Protein AF-A6USS2-F1 (afdb_monomer_lite)

Organism: Methanococcus vannielii (strain ATCC 35089 / DSM 1224 / JCM 13029 / OCM 148 / SB) (NCBI:txid406327)

Foldseek 3Di:
DDWDFDDDPPDPGTDTDDDDDDWDWDDDPVGTATPPHDDPVCPPPDDDDDDDDQPDPVVVVVVVHDD

Structure (mmCIF, N/CA/C/O backbone):
data_AF-A6USS2-F1
#
_entry.id   AF-A6USS2-F1
#
loop_
_atom_site.group_PDB
_atom_site.id
_atom_site.type_symbol
_atom_site.label_atom_id
_atom_site.label_alt_id
_atom_site.label_comp_id
_atom_site.label_asym_id
_atom_site.label_entity_id
_atom_site.label_seq_id
_atom_site.pdbx_PDB_ins_code
_atom_site.Cartn_x
_atom_site.Cartn_y
_atom_site.Cartn_z
_atom_site.occupancy
_atom_site.B_iso_or_equiv
_atom_site.auth_seq_id
_atom_site.auth_comp_id
_atom_site.auth_asym_id
_atom_site.auth_atom_id
_atom_site.pdbx_PDB_model_num
ATOM 1 N N . MET A 1 1 ? -17.053 -5.000 -1.419 1.00 52.03 1 MET A N 1
ATOM 2 C CA . MET A 1 1 ? -15.855 -4.286 -0.929 1.00 52.03 1 MET A CA 1
ATOM 3 C C . MET A 1 1 ? -15.703 -4.681 0.533 1.00 52.03 1 MET A C 1
ATOM 5 O O . MET A 1 1 ? -16.687 -4.552 1.245 1.00 52.03 1 MET A O 1
ATOM 9 N N . ILE A 1 2 ? -14.589 -5.290 0.953 1.00 55.84 2 ILE A N 1
ATOM 10 C CA . ILE A 1 2 ? -14.419 -5.717 2.355 1.00 55.84 2 ILE A CA 1
ATOM 11 C C . ILE A 1 2 ? -13.801 -4.540 3.108 1.00 55.84 2 ILE A C 1
ATOM 13 O O . ILE A 1 2 ? -12.611 -4.275 2.956 1.00 55.84 2 ILE A O 1
ATOM 17 N N . ALA A 1 3 ? -14.623 -3.807 3.854 1.00 59.84 3 ALA A N 1
ATOM 18 C CA . ALA A 1 3 ? -14.157 -2.807 4.803 1.00 59.84 3 ALA A CA 1
ATOM 19 C C . ALA A 1 3 ? -13.923 -3.477 6.162 1.00 59.84 3 ALA A C 1
ATOM 21 O O . ALA A 1 3 ? -14.688 -4.355 6.564 1.00 59.84 3 ALA A O 1
ATOM 22 N N . ILE A 1 4 ? -12.857 -3.085 6.855 1.00 67.25 4 ILE A N 1
ATOM 23 C CA . ILE A 1 4 ? -12.550 -3.573 8.201 1.00 67.25 4 ILE A CA 1
ATOM 24 C C . ILE A 1 4 ? -12.946 -2.472 9.182 1.00 67.25 4 ILE A C 1
ATOM 26 O O . ILE A 1 4 ? -12.598 -1.309 8.976 1.00 67.25 4 ILE A O 1
ATOM 30 N N . GLN A 1 5 ? -13.672 -2.823 10.242 1.00 74.00 5 GLN A N 1
ATOM 31 C CA . GLN A 1 5 ? -13.958 -1.890 11.328 1.00 74.00 5 GLN A CA 1
ATOM 32 C C . GLN A 1 5 ? -12.738 -1.800 12.243 1.00 74.00 5 GLN A C 1
ATOM 34 O O . GLN A 1 5 ? -12.307 -2.796 12.823 1.00 74.00 5 GLN A O 1
ATOM 39 N N . ILE A 1 6 ? -12.150 -0.606 12.339 1.00 76.00 6 ILE A N 1
ATOM 40 C CA . ILE A 1 6 ? -11.020 -0.338 13.231 1.00 76.00 6 ILE A CA 1
ATOM 41 C C . ILE A 1 6 ? -11.425 0.693 14.283 1.00 76.00 6 ILE A C 1
ATOM 43 O O . ILE A 1 6 ? -11.974 1.756 13.974 1.00 76.00 6 ILE A O 1
ATOM 47 N N . THR A 1 7 ? -11.056 0.398 15.529 1.00 75.81 7 THR A N 1
ATOM 48 C CA . THR A 1 7 ? -11.200 1.292 16.681 1.00 75.81 7 THR A CA 1
ATOM 49 C C . THR A 1 7 ? -9.812 1.637 17.216 1.00 75.81 7 THR A C 1
ATOM 51 O O . THR A 1 7 ? -9.154 0.814 17.849 1.00 75.81 7 THR A O 1
ATOM 54 N N . LYS A 1 8 ? -9.330 2.858 16.942 1.00 79.44 8 LYS A N 1
ATOM 55 C CA . LYS A 1 8 ? -8.061 3.369 17.494 1.00 79.44 8 LYS A CA 1
ATOM 56 C C . LYS A 1 8 ? -8.278 4.031 18.860 1.00 79.44 8 LYS A C 1
ATOM 58 O O . LYS A 1 8 ? -9.332 4.609 19.130 1.00 79.44 8 LYS A O 1
ATOM 63 N N . LYS A 1 9 ? -7.254 3.989 19.721 1.00 68.88 9 LYS A N 1
ATOM 64 C CA . LYS A 1 9 ? -7.264 4.651 21.038 1.00 68.88 9 LYS A CA 1
ATOM 65 C C . LYS A 1 9 ? -7.552 6.150 20.866 1.00 68.88 9 LYS A C 1
ATOM 67 O O . LYS A 1 9 ? -6.839 6.833 20.140 1.00 68.88 9 LYS A O 1
ATOM 72 N N . GLY A 1 10 ? -8.601 6.644 21.525 1.00 76.25 10 GLY A N 1
ATOM 73 C CA . GLY A 1 10 ? -9.053 8.040 21.436 1.00 76.25 10 GLY A CA 1
ATOM 74 C C . GLY A 1 10 ? -10.208 8.287 20.457 1.00 76.25 10 GLY A C 1
ATOM 75 O O . GLY A 1 10 ? -10.738 9.396 20.413 1.00 76.25 10 GLY A O 1
ATOM 76 N N . TRP A 1 11 ? -1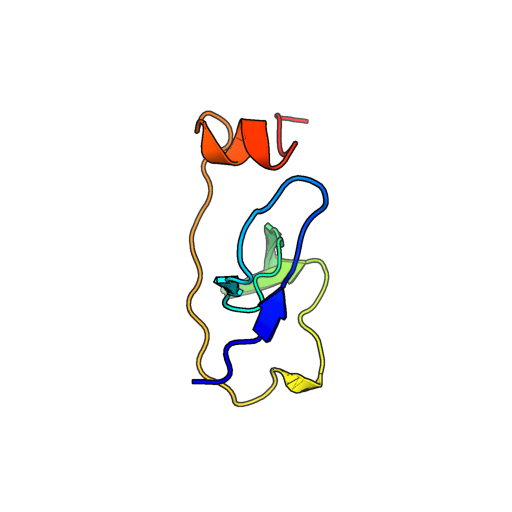0.647 7.283 19.695 1.00 83.81 11 TRP A N 1
ATOM 77 C CA . TRP A 1 11 ? -11.820 7.422 18.832 1.00 83.81 11 TRP A CA 1
ATOM 78 C C . TRP A 1 11 ? -13.121 7.195 19.605 1.00 83.81 11 TRP A C 1
ATOM 80 O O . TRP A 1 11 ? -13.237 6.264 20.395 1.00 83.81 11 TRP A O 1
ATOM 90 N N . ARG A 1 12 ? -14.124 8.047 19.349 1.00 80.44 12 ARG A N 1
ATOM 91 C CA . ARG A 1 12 ? -15.474 7.909 19.931 1.00 80.44 12 ARG A CA 1
ATOM 92 C C . ARG A 1 12 ? -16.336 6.855 19.230 1.00 80.44 12 ARG A C 1
ATOM 94 O O . ARG A 1 12 ? -17.329 6.425 19.804 1.00 80.44 12 ARG A O 1
ATOM 101 N N . LYS A 1 13 ? -16.009 6.505 17.983 1.00 82.62 13 LYS A N 1
ATOM 102 C CA . LYS A 1 13 ? -16.740 5.544 17.149 1.00 82.62 13 LYS A CA 1
ATOM 103 C C . LYS A 1 13 ? -15.768 4.788 16.257 1.00 82.62 13 LYS A C 1
ATOM 105 O O . LYS A 1 13 ? -14.748 5.346 15.845 1.00 82.62 13 LYS A O 1
ATOM 110 N N . GLU A 1 14 ? -16.129 3.551 15.956 1.00 80.75 14 GLU A N 1
ATOM 111 C CA . GLU A 1 14 ? -15.432 2.713 14.986 1.00 80.75 14 GLU A CA 1
ATOM 112 C C . GLU A 1 14 ? -15.546 3.334 13.594 1.00 80.75 14 GLU A C 1
ATOM 114 O O . GLU A 1 14 ? -16.511 4.048 13.293 1.00 80.75 14 GLU A O 1
ATOM 119 N N . ARG A 1 15 ? -14.550 3.088 12.745 1.00 81.44 15 ARG A N 1
ATOM 120 C CA . ARG A 1 15 ? -14.589 3.528 11.351 1.00 81.44 15 ARG A CA 1
ATOM 121 C C . ARG A 1 15 ? -14.291 2.356 10.441 1.00 81.44 15 ARG A C 1
ATOM 123 O O . ARG A 1 15 ? -13.418 1.541 10.737 1.00 81.44 15 ARG A O 1
ATOM 130 N N . GLU A 1 16 ? -15.009 2.314 9.330 1.00 74.38 16 GLU A N 1
ATOM 131 C CA . GLU A 1 16 ? -14.677 1.446 8.214 1.00 74.38 16 GLU A CA 1
ATOM 132 C C . GLU A 1 16 ? -13.435 1.987 7.519 1.00 74.38 16 GLU A C 1
ATOM 134 O O . GLU A 1 16 ? -13.378 3.153 7.124 1.00 74.38 16 GLU A O 1
ATOM 139 N N . VAL A 1 17 ? -12.430 1.133 7.382 1.00 71.56 17 VAL A N 1
ATOM 140 C CA . VAL A 1 17 ? -11.237 1.433 6.604 1.00 71.56 17 VAL A CA 1
ATOM 141 C C . VAL A 1 17 ? -11.009 0.338 5.580 1.00 71.56 17 VAL A C 1
ATOM 143 O O . VAL A 1 17 ? -11.283 -0.843 5.812 1.00 71.56 17 VAL A O 1
ATOM 146 N N . LEU A 1 18 ? -10.488 0.744 4.430 1.00 69.50 18 LEU A N 1
ATOM 147 C CA . LEU A 1 18 ? -9.944 -0.196 3.469 1.00 69.50 18 LEU A CA 1
ATOM 148 C C . LEU A 1 18 ? -8.570 -0.653 3.977 1.00 69.50 18 LEU A C 1
ATOM 150 O O . LEU A 1 18 ? -7.793 0.183 4.445 1.00 69.50 18 LEU A O 1
ATOM 154 N N . PRO A 1 19 ? -8.257 -1.957 3.921 1.00 70.06 19 PRO A N 1
ATOM 155 C CA . PRO A 1 19 ? -6.927 -2.440 4.258 1.00 70.06 19 PRO A CA 1
ATOM 156 C C . PRO A 1 19 ? -5.915 -1.916 3.236 1.00 70.06 19 PRO A C 1
ATOM 158 O O . PRO A 1 19 ? -5.785 -2.454 2.137 1.00 70.06 19 PRO A O 1
ATOM 161 N N . SER A 1 20 ? -5.210 -0.854 3.613 1.00 74.94 20 SER A N 1
ATOM 162 C CA . SER A 1 20 ? -4.139 -0.253 2.820 1.00 74.94 20 SER A CA 1
ATOM 163 C C . SER A 1 20 ? -2.788 -0.860 3.185 1.00 74.94 20 SER A C 1
ATOM 165 O O . SER A 1 20 ? -2.543 -1.229 4.334 1.00 74.94 20 SER A O 1
ATOM 167 N N . PHE A 1 21 ? -1.900 -0.941 2.200 1.00 78.12 21 PHE A N 1
ATOM 168 C CA . PHE A 1 21 ? -0.536 -1.429 2.361 1.00 78.12 21 PHE A CA 1
ATOM 169 C C . PHE A 1 21 ? 0.438 -0.420 1.759 1.00 78.12 21 PHE A C 1
ATOM 171 O O . PHE A 1 21 ? 0.183 0.098 0.673 1.00 78.12 21 PHE A O 1
ATOM 178 N N . VAL A 1 22 ? 1.538 -0.143 2.458 1.00 83.69 22 VAL A N 1
ATOM 179 C CA . VAL A 1 22 ? 2.588 0.759 1.974 1.00 83.69 22 VAL A CA 1
ATOM 180 C C . VAL A 1 22 ? 3.691 -0.083 1.347 1.00 83.69 22 VAL A C 1
ATOM 182 O O . VAL A 1 22 ? 4.238 -0.982 1.984 1.00 83.69 22 VAL A O 1
ATOM 185 N N . CYS A 1 23 ? 3.999 0.198 0.087 1.00 86.44 23 CYS A N 1
ATOM 186 C CA . CYS A 1 23 ? 5.069 -0.451 -0.658 1.00 86.44 23 CYS A CA 1
ATOM 187 C C . CYS A 1 23 ? 5.678 0.531 -1.658 1.00 86.44 23 CYS A C 1
ATOM 189 O O . CYS A 1 23 ? 5.070 1.544 -1.999 1.00 86.44 23 CYS A O 1
ATOM 191 N N . TYR A 1 24 ? 6.874 0.211 -2.133 1.00 87.06 24 TYR A N 1
ATOM 192 C CA . TYR A 1 24 ? 7.585 0.964 -3.158 1.00 87.06 24 TYR A CA 1
ATOM 193 C C . TYR A 1 24 ? 7.675 0.147 -4.445 1.00 87.06 24 TYR A C 1
ATOM 195 O O . TYR A 1 24 ? 7.855 -1.073 -4.424 1.00 87.06 24 TYR A O 1
ATOM 203 N N . ALA A 1 25 ? 7.533 0.834 -5.578 1.00 88.56 25 ALA A N 1
ATOM 204 C CA . ALA A 1 25 ? 7.688 0.241 -6.895 1.00 88.56 25 ALA A CA 1
ATOM 205 C C . ALA A 1 25 ? 9.181 0.122 -7.242 1.00 88.56 25 ALA A C 1
ATOM 207 O O . ALA A 1 25 ? 9.904 1.114 -7.263 1.00 88.56 25 ALA A O 1
ATOM 208 N N . VAL A 1 26 ? 9.638 -1.092 -7.531 1.00 89.88 26 VAL A N 1
ATOM 209 C CA . VAL A 1 26 ? 11.018 -1.421 -7.901 1.00 89.88 26 VAL A CA 1
ATOM 210 C C . VAL A 1 26 ? 11.036 -1.942 -9.333 1.00 89.88 26 VAL A C 1
ATOM 212 O O . VAL A 1 26 ? 10.201 -2.769 -9.710 1.00 89.88 26 VAL A O 1
ATOM 215 N N . ALA A 1 27 ? 11.989 -1.470 -10.137 1.00 91.88 27 ALA A N 1
ATOM 216 C CA . ALA A 1 27 ? 12.140 -1.891 -11.526 1.00 91.88 27 ALA A CA 1
ATOM 217 C C . ALA A 1 27 ? 12.432 -3.398 -11.638 1.00 91.88 27 ALA A C 1
ATOM 219 O O . ALA A 1 27 ? 13.259 -3.948 -10.913 1.00 91.88 27 ALA A O 1
ATOM 220 N N . HIS A 1 28 ? 11.769 -4.059 -12.583 1.00 89.88 28 HIS A N 1
ATOM 221 C CA . HIS A 1 28 ? 11.965 -5.465 -12.912 1.00 89.88 28 HIS A CA 1
ATOM 222 C C . HIS A 1 28 ? 11.800 -5.663 -14.426 1.00 89.88 28 HIS A C 1
ATOM 224 O O . HIS A 1 28 ? 10.698 -5.876 -14.945 1.00 89.88 28 HIS A O 1
ATOM 230 N N . GLY A 1 29 ? 12.916 -5.564 -15.152 1.00 90.12 29 GLY A N 1
ATOM 231 C CA . GLY A 1 29 ? 12.914 -5.533 -16.615 1.00 90.12 29 GLY A CA 1
ATOM 232 C C . GLY A 1 29 ? 12.180 -4.295 -17.136 1.00 90.12 29 GLY A C 1
ATOM 233 O O . GLY A 1 29 ? 12.489 -3.180 -16.730 1.00 90.12 29 GLY A O 1
ATOM 234 N N . ASN A 1 30 ? 11.181 -4.504 -17.997 1.00 93.12 30 ASN A N 1
ATOM 235 C CA . ASN A 1 30 ? 10.329 -3.438 -18.548 1.00 93.12 30 ASN A CA 1
ATOM 236 C C . ASN A 1 30 ? 9.068 -3.167 -17.705 1.00 93.12 30 ASN A C 1
ATOM 238 O O . ASN A 1 30 ? 8.153 -2.488 -18.164 1.00 93.12 30 ASN A O 1
ATOM 242 N N . ALA A 1 31 ? 8.983 -3.741 -16.505 1.00 90.69 31 ALA A N 1
ATOM 243 C CA . ALA A 1 31 ? 7.861 -3.581 -15.589 1.00 90.69 31 ALA A CA 1
ATOM 244 C C . ALA A 1 31 ? 8.347 -3.100 -14.215 1.00 90.69 31 ALA A C 1
ATOM 246 O O . ALA A 1 31 ? 9.547 -3.048 -13.945 1.00 90.69 31 ALA A O 1
ATOM 247 N N . ALA A 1 32 ? 7.405 -2.773 -13.334 1.00 89.62 32 ALA A N 1
ATOM 248 C CA . ALA A 1 32 ? 7.673 -2.521 -11.925 1.00 89.62 32 ALA A CA 1
ATOM 249 C C . ALA A 1 32 ? 7.001 -3.593 -11.059 1.00 89.62 32 ALA A C 1
ATOM 251 O O . ALA A 1 32 ? 5.928 -4.100 -11.385 1.00 89.62 32 ALA A O 1
ATOM 252 N N . THR A 1 33 ? 7.639 -3.923 -9.942 1.00 90.00 33 THR A N 1
ATOM 253 C CA . THR A 1 33 ? 7.118 -4.821 -8.903 1.00 90.00 33 THR A CA 1
ATOM 254 C C . THR A 1 33 ? 7.008 -4.060 -7.589 1.00 90.00 33 THR A C 1
ATOM 256 O O . THR A 1 33 ? 7.735 -3.097 -7.377 1.00 90.00 33 THR A O 1
ATOM 259 N N . MET A 1 34 ? 6.097 -4.460 -6.706 1.00 89.75 34 MET A N 1
ATOM 260 C CA . MET A 1 34 ? 5.941 -3.835 -5.389 1.00 89.75 34 MET A CA 1
ATOM 261 C C . MET A 1 34 ? 6.815 -4.542 -4.345 1.00 89.75 34 MET A C 1
ATOM 263 O O . MET A 1 34 ? 6.780 -5.773 -4.254 1.00 89.75 34 MET A O 1
ATOM 267 N N . TYR A 1 35 ? 7.556 -3.770 -3.544 1.00 85.94 35 TYR A N 1
ATOM 268 C CA . TYR A 1 35 ? 8.294 -4.256 -2.379 1.00 85.94 35 TYR A CA 1
ATOM 269 C C . TYR A 1 35 ? 7.864 -3.515 -1.097 1.00 85.94 35 TYR A C 1
ATOM 271 O O . TYR A 1 35 ? 7.775 -2.287 -1.111 1.00 85.94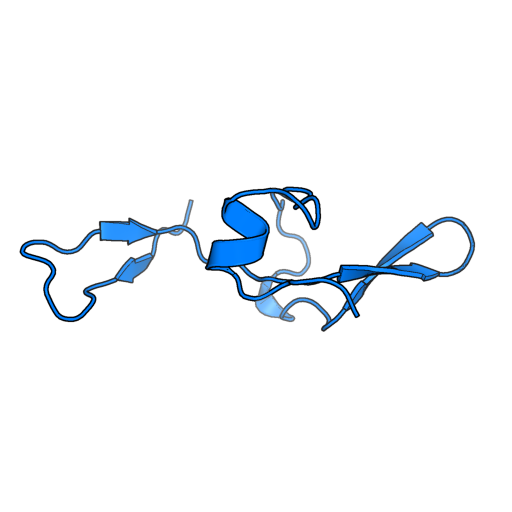 35 TYR A O 1
ATOM 279 N N . PRO A 1 36 ? 7.635 -4.218 0.026 1.00 87.50 36 PRO A N 1
ATOM 280 C CA . PRO A 1 36 ? 7.573 -5.679 0.134 1.00 87.50 36 PRO A CA 1
ATOM 281 C C . PRO A 1 36 ? 6.427 -6.270 -0.706 1.00 87.50 36 PRO A C 1
ATOM 283 O O . PRO A 1 36 ? 5.482 -5.571 -1.072 1.00 87.50 36 PRO A O 1
ATOM 286 N N . SER A 1 37 ? 6.543 -7.554 -1.061 1.00 87.00 37 SER A N 1
ATOM 287 C CA . SER A 1 37 ? 5.550 -8.224 -1.907 1.00 87.00 37 SER A CA 1
ATOM 288 C C . SER A 1 37 ? 4.164 -8.202 -1.269 1.00 87.00 37 SER A C 1
ATOM 290 O O . SER A 1 37 ? 4.022 -8.350 -0.054 1.00 87.00 37 SER A O 1
ATOM 292 N N . LEU A 1 38 ? 3.133 -8.069 -2.106 1.00 85.81 38 LEU A N 1
ATOM 293 C CA . LEU A 1 38 ? 1.754 -8.104 -1.636 1.00 85.81 38 LEU A CA 1
ATOM 294 C C . LEU A 1 38 ? 1.416 -9.460 -0.987 1.00 85.81 38 LEU A C 1
ATOM 296 O O . LEU A 1 38 ? 1.915 -10.500 -1.435 1.00 85.81 38 LEU A O 1
ATOM 300 N N . PRO A 1 39 ? 0.532 -9.476 0.026 1.00 85.31 39 PRO A N 1
ATOM 301 C CA . PRO A 1 39 ? 0.028 -10.714 0.608 1.00 85.31 39 PRO A CA 1
ATOM 302 C C . PRO A 1 39 ? -0.566 -11.656 -0.449 1.00 85.31 39 PRO A C 1
ATOM 304 O O . PRO A 1 39 ? -1.247 -11.216 -1.377 1.00 85.31 39 PRO 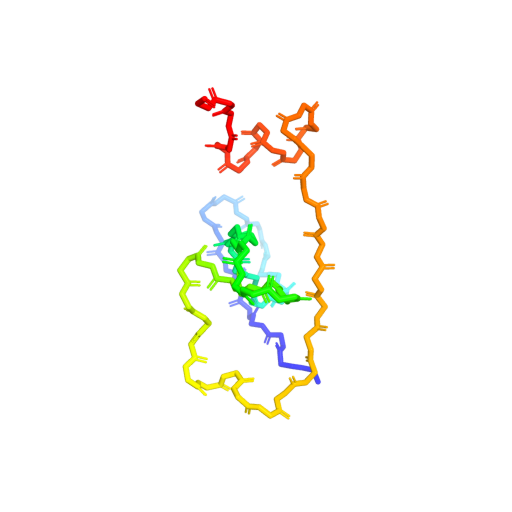A O 1
ATOM 307 N N . LYS A 1 40 ? -0.373 -12.972 -0.275 1.00 85.62 40 LYS A N 1
ATOM 308 C CA . LYS A 1 40 ? -0.917 -13.997 -1.191 1.00 85.62 40 LYS A CA 1
ATOM 309 C C . LYS A 1 40 ? -2.436 -13.902 -1.351 1.00 85.62 40 LYS A C 1
ATOM 311 O O . LYS A 1 40 ? -2.951 -14.149 -2.437 1.00 85.62 40 LYS A O 1
ATOM 316 N N . ASP A 1 41 ? -3.134 -13.464 -0.307 1.00 86.00 41 ASP A N 1
ATOM 317 C CA . ASP A 1 41 ? -4.589 -13.289 -0.305 1.00 86.00 41 ASP A CA 1
ATOM 318 C C . ASP A 1 41 ? -5.077 -12.203 -1.276 1.00 86.00 41 ASP A C 1
ATOM 320 O O . ASP A 1 41 ? -6.287 -12.049 -1.469 1.00 86.00 41 ASP A O 1
ATOM 324 N N . TYR A 1 42 ? -4.173 -11.409 -1.862 1.00 85.94 42 TYR A N 1
ATOM 325 C CA . TYR A 1 42 ? -4.499 -10.347 -2.818 1.00 85.94 42 TYR A CA 1
ATOM 326 C C . TYR A 1 42 ? -4.340 -10.784 -4.283 1.00 85.94 42 TYR A C 1
ATOM 328 O O . TYR A 1 42 ? -4.734 -10.045 -5.185 1.00 85.94 42 TYR A O 1
ATOM 336 N N . ILE A 1 43 ? -3.823 -11.990 -4.546 1.00 86.50 43 ILE A N 1
ATOM 337 C CA . ILE A 1 43 ? -3.657 -12.520 -5.906 1.00 86.50 43 ILE A CA 1
ATOM 338 C C . ILE A 1 43 ? -5.025 -12.636 -6.599 1.00 86.50 43 ILE A C 1
ATOM 340 O O . ILE A 1 43 ? -5.982 -13.165 -6.037 1.00 86.50 43 ILE A O 1
ATOM 344 N N . GLY A 1 44 ? -5.116 -12.130 -7.834 1.00 89.56 44 GLY A N 1
ATOM 345 C CA . GLY A 1 44 ? -6.337 -12.157 -8.648 1.00 89.56 44 GLY A CA 1
ATOM 346 C C . GLY A 1 44 ? -7.398 -11.115 -8.271 1.00 89.56 44 GLY A C 1
ATOM 347 O O . GLY A 1 44 ? -8.449 -11.073 -8.907 1.00 89.56 44 GLY A O 1
ATOM 348 N N . LYS A 1 45 ? -7.144 -10.262 -7.268 1.00 86.62 45 LYS A N 1
ATOM 349 C CA . LYS A 1 45 ? -8.040 -9.160 -6.887 1.00 86.62 45 LYS A CA 1
ATOM 350 C C . LYS A 1 45 ? -7.655 -7.862 -7.604 1.00 86.62 45 LYS A C 1
ATOM 352 O O . LYS A 1 45 ? -6.485 -7.612 -7.875 1.00 86.62 45 LYS A O 1
ATOM 357 N N . THR A 1 46 ? -8.646 -7.012 -7.874 1.00 87.56 46 THR A N 1
ATOM 358 C CA . THR A 1 46 ? -8.425 -5.641 -8.358 1.00 87.56 46 THR A CA 1
ATOM 359 C C . THR A 1 46 ? -7.944 -4.756 -7.212 1.00 87.56 46 THR A C 1
ATOM 361 O O . THR A 1 46 ? -8.534 -4.773 -6.131 1.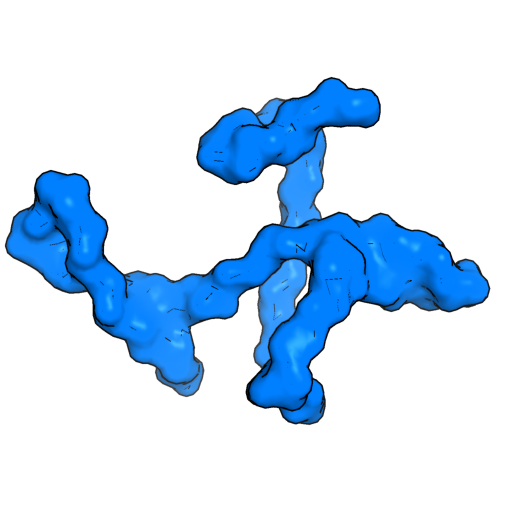00 87.56 46 THR A O 1
ATOM 364 N N . LEU A 1 47 ? -6.892 -3.974 -7.455 1.00 83.62 47 LEU A N 1
ATOM 365 C CA . LEU A 1 47 ? -6.261 -3.103 -6.464 1.00 83.62 47 LEU A CA 1
ATOM 366 C C . LEU A 1 47 ? -6.341 -1.639 -6.908 1.00 83.62 47 LEU A C 1
ATOM 368 O O . LEU A 1 47 ? -6.274 -1.346 -8.100 1.00 83.62 47 LEU A O 1
ATOM 372 N N . ILE A 1 48 ? -6.448 -0.734 -5.936 1.00 83.81 48 ILE A N 1
ATOM 373 C CA . ILE A 1 48 ? -6.270 0.708 -6.130 1.00 83.81 48 ILE A CA 1
ATOM 374 C C . ILE A 1 48 ? -4.877 1.049 -5.604 1.00 83.81 48 ILE A C 1
ATOM 376 O O . ILE A 1 48 ? -4.560 0.719 -4.462 1.00 83.81 48 ILE A O 1
ATOM 380 N N . VAL A 1 49 ? -4.052 1.678 -6.439 1.00 85.25 49 VAL A N 1
ATOM 381 C CA . VAL A 1 49 ? -2.684 2.079 -6.089 1.00 85.25 49 VAL A CA 1
ATOM 382 C C . VAL A 1 49 ? -2.609 3.599 -6.105 1.00 85.25 49 VAL A C 1
ATOM 384 O O . VAL A 1 49 ? -2.936 4.221 -7.113 1.00 85.25 49 VAL A O 1
ATOM 387 N N . THR A 1 50 ? -2.165 4.181 -4.995 1.00 8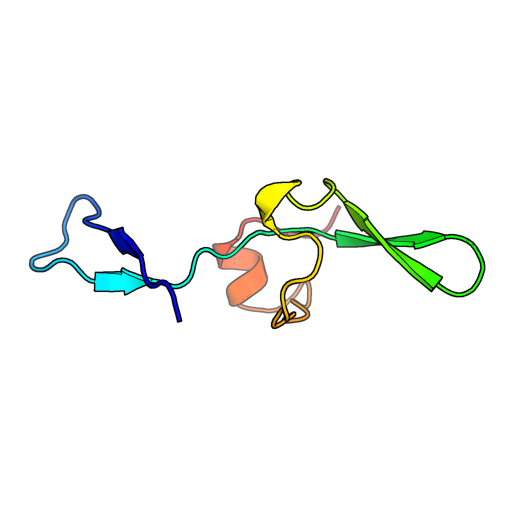5.56 50 THR A N 1
ATOM 388 C CA . THR A 1 50 ? -1.918 5.619 -4.868 1.00 85.56 50 THR A CA 1
ATOM 389 C C . THR A 1 50 ? -0.414 5.846 -4.834 1.00 85.56 50 THR A C 1
ATOM 391 O O . THR A 1 50 ? 0.276 5.245 -4.011 1.00 85.56 50 THR A O 1
ATOM 394 N N . VAL A 1 51 ? 0.098 6.692 -5.727 1.00 86.75 51 VAL A N 1
ATOM 395 C CA . VAL A 1 51 ? 1.499 7.130 -5.687 1.00 86.75 51 VAL A CA 1
ATOM 396 C C . VAL A 1 51 ? 1.622 8.207 -4.616 1.00 86.75 51 VAL A C 1
ATOM 398 O O . VAL A 1 51 ? 0.843 9.157 -4.612 1.00 86.75 51 VAL A O 1
ATOM 401 N N . VAL A 1 52 ? 2.575 8.036 -3.702 1.00 87.31 52 VAL A N 1
ATOM 402 C CA . VAL A 1 52 ? 2.867 9.003 -2.641 1.00 87.31 52 VAL A CA 1
ATOM 403 C C . VAL A 1 52 ? 4.184 9.689 -2.982 1.00 87.31 52 VAL A C 1
ATOM 405 O O . VAL A 1 52 ? 5.213 9.023 -3.104 1.00 87.31 52 VAL A O 1
ATOM 408 N N . GLU A 1 53 ? 4.142 11.005 -3.172 1.00 85.56 53 GLU A N 1
ATOM 409 C CA . GLU A 1 53 ? 5.330 11.811 -3.462 1.00 85.56 53 GLU A CA 1
ATOM 410 C C . GLU A 1 53 ? 6.082 12.134 -2.158 1.00 85.56 53 GLU A C 1
ATOM 412 O O . GLU A 1 53 ? 5.423 12.442 -1.161 1.00 85.56 53 GLU A O 1
ATOM 417 N N . PRO A 1 54 ? 7.429 12.062 -2.116 1.00 81.69 54 PRO A N 1
ATOM 418 C CA . PRO A 1 54 ? 8.203 12.179 -0.872 1.00 81.69 54 PRO A CA 1
ATOM 419 C C . PRO A 1 54 ? 8.057 13.499 -0.102 1.00 81.69 54 PRO A C 1
ATOM 421 O O . PRO A 1 54 ? 8.418 13.556 1.064 1.00 81.69 54 PRO A O 1
ATOM 424 N N . ASP A 1 55 ? 7.614 14.562 -0.761 1.00 82.88 55 ASP A N 1
ATOM 425 C CA . ASP A 1 55 ? 7.399 15.909 -0.222 1.00 82.88 55 ASP A CA 1
ATOM 426 C C . ASP A 1 55 ? 5.918 16.220 0.046 1.00 82.88 55 ASP A C 1
ATOM 428 O O . ASP A 1 55 ? 5.559 17.360 0.333 1.00 82.88 55 ASP A O 1
ATOM 432 N N . SER A 1 56 ? 5.044 15.215 -0.047 1.00 86.12 56 SER A N 1
ATOM 433 C CA . SER A 1 56 ? 3.634 15.362 0.311 1.00 86.12 56 SER A CA 1
ATOM 434 C C . SER A 1 56 ? 3.415 15.245 1.824 1.00 86.12 56 SER A C 1
ATOM 436 O O . SER A 1 56 ? 4.063 14.436 2.485 1.00 86.12 56 SER A O 1
ATOM 438 N N . GLU A 1 57 ? 2.416 15.960 2.359 1.00 84.69 57 GLU A N 1
ATOM 439 C CA . GLU A 1 57 ? 1.967 15.823 3.762 1.00 84.69 57 GLU A CA 1
ATOM 440 C C . GLU A 1 57 ? 1.683 14.352 4.125 1.00 84.69 57 GLU A C 1
ATOM 442 O O . GLU A 1 57 ? 1.987 13.884 5.219 1.00 84.69 57 GLU A O 1
ATOM 447 N N . LEU A 1 58 ? 1.157 13.579 3.168 1.00 81.94 58 LEU A N 1
ATOM 448 C CA . LEU A 1 58 ? 0.907 12.150 3.341 1.00 81.94 58 LEU A CA 1
ATOM 449 C C . LEU A 1 58 ? 2.203 11.335 3.498 1.00 81.94 58 LEU A C 1
ATOM 451 O O . LEU A 1 58 ? 2.213 10.351 4.235 1.00 81.94 58 LEU A O 1
ATOM 455 N N . ALA A 1 59 ? 3.289 11.700 2.813 1.00 82.12 59 ALA A N 1
ATOM 456 C CA . ALA A 1 59 ? 4.582 11.040 2.989 1.00 82.12 59 ALA A CA 1
ATOM 457 C C . ALA A 1 59 ? 5.166 11.300 4.381 1.00 82.12 59 ALA A C 1
ATOM 459 O O . ALA A 1 59 ? 5.667 10.358 5.000 1.00 82.12 59 ALA A O 1
ATOM 460 N N . GLU A 1 60 ? 5.047 12.534 4.881 1.00 81.19 60 GLU A N 1
ATOM 461 C CA . GLU A 1 60 ? 5.442 12.912 6.245 1.00 81.19 60 GLU A CA 1
ATOM 462 C C . GLU A 1 60 ? 4.637 12.109 7.281 1.00 81.19 60 GLU A C 1
ATOM 464 O O . GLU A 1 60 ? 5.209 11.449 8.150 1.00 81.19 60 GLU A O 1
ATOM 469 N N . GLU A 1 61 ? 3.305 12.053 7.139 1.00 83.62 61 GLU A N 1
ATOM 470 C CA . GLU A 1 61 ? 2.428 11.276 8.029 1.00 83.62 61 GLU A CA 1
ATOM 471 C C . GLU A 1 61 ? 2.742 9.769 8.034 1.00 83.62 61 GLU A C 1
ATOM 473 O O . GLU A 1 61 ? 2.565 9.094 9.054 1.00 83.62 61 GLU A O 1
ATOM 478 N N . LEU A 1 62 ? 3.198 9.225 6.901 1.00 80.06 62 LEU A N 1
ATOM 479 C CA . LEU A 1 62 ? 3.582 7.819 6.757 1.00 80.06 62 LEU A CA 1
ATOM 480 C C . LEU A 1 62 ? 5.045 7.541 7.144 1.00 80.06 62 LEU A C 1
ATOM 482 O O . LEU A 1 62 ? 5.446 6.374 7.147 1.00 80.06 62 LEU A O 1
ATOM 486 N N . GLY A 1 63 ? 5.834 8.567 7.481 1.00 78.56 63 GLY A N 1
ATOM 487 C CA . GLY A 1 63 ? 7.253 8.435 7.820 1.00 78.56 63 GLY A CA 1
ATOM 488 C C . GLY A 1 63 ? 8.122 7.979 6.644 1.00 78.56 63 GLY A C 1
ATOM 489 O O . GLY A 1 63 ? 9.094 7.254 6.844 1.00 78.56 63 GLY A O 1
ATOM 490 N N . LEU A 1 64 ? 7.753 8.358 5.417 1.00 75.44 64 LEU A N 1
ATOM 491 C CA . LEU A 1 64 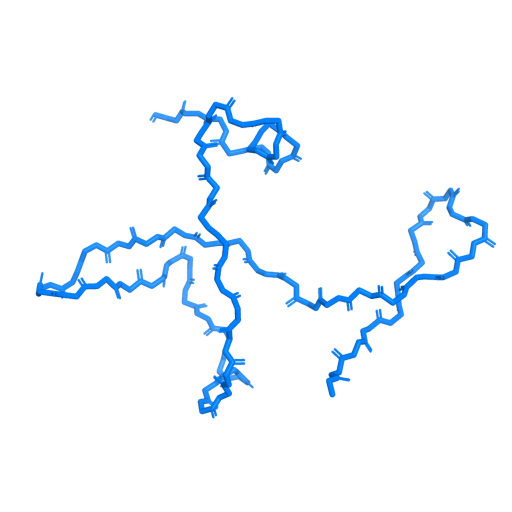? 8.449 7.993 4.175 1.00 75.44 64 LEU A CA 1
ATOM 492 C C . LEU A 1 64 ? 9.506 9.031 3.751 1.00 75.44 64 LEU A C 1
ATOM 494 O O . LEU A 1 64 ? 9.892 9.074 2.582 1.00 75.44 64 LEU A O 1
ATOM 498 N N . GLU A 1 65 ? 9.971 9.867 4.682 1.00 59.31 65 GLU A N 1
ATOM 499 C CA . GLU A 1 65 ? 10.915 10.946 4.390 1.00 59.31 65 GLU A CA 1
ATOM 500 C C . GLU A 1 65 ? 12.243 10.423 3.813 1.00 59.31 65 GLU A C 1
ATOM 502 O O . GLU A 1 65 ? 12.793 9.409 4.247 1.00 59.31 65 GLU A O 1
ATOM 507 N N . LYS A 1 66 ? 12.710 11.134 2.779 1.00 50.91 66 LYS A N 1
ATOM 508 C CA . LYS A 1 66 ? 13.808 10.800 1.860 1.00 50.91 66 LYS A CA 1
ATOM 509 C C . LYS A 1 66 ? 15.033 10.186 2.563 1.00 50.91 66 LYS A C 1
ATOM 511 O O . LYS A 1 66 ? 15.705 10.872 3.330 1.00 50.91 66 LYS A O 1
ATOM 516 N N . ASN A 1 67 ? 15.371 8.943 2.203 1.00 46.00 67 ASN A N 1
ATOM 517 C CA . ASN A 1 67 ? 16.771 8.496 2.174 1.00 46.00 67 ASN A CA 1
ATOM 518 C C . ASN A 1 67 ? 17.419 8.955 0.867 1.00 46.00 67 ASN A C 1
ATOM 520 O O . ASN A 1 67 ? 16.726 8.875 -0.176 1.00 46.00 67 ASN A O 1
#

Sequence (67 aa):
MIAIQITKKGWRKEREVLPSFVCYAVAHGNAATMYPSLPKDYIGKTLIVTVVEPDSELAEELGLEKN

Secondary structure (DSSP, 8-state):
--PEEE--TT-SS-EEE------EEEEETTEEEEESPPPGGGTT---------TTSHHHHHTT----

InterPro domains:
  IPR019205 Protein of unknown function DUF2080, transposon-encoded [NF033496] (27-53)
  IPR019205 Protein of unknown function DUF2080, transposon-encoded [PF09853] (4-55)

pLDDT: mean 80.38, std 10.22, range [46.0, 93.12]

Radius of gyration: 14.96 Å; chains: 1; bounding box: 34×30×40 Å